Protein AF-A0A7C3GI47-F1 (afdb_monomer)

Radius of gyration: 10.27 Å; Cα contacts (8 Å, |Δi|>4): 46; chains: 1; bounding box: 24×17×24 Å

Solvent-accessible surface area (backbone atoms only — not comparable to full-atom values): 2763 Å² total; per-residue (Å²): 81,63,72,56,18,50,54,52,32,52,55,33,56,75,68,68,52,57,72,56,81,81,81,56,88,88,56,74,86,43,73,56,56,39,49,23,51,58,38,24,44,73,66,67,42,44,103

Structure (mmCIF, N/CA/C/O backbone):
data_AF-A0A7C3GI47-F1
#
_entry.id   AF-A0A7C3GI47-F1
#
loop_
_atom_site.group_PDB
_atom_site.id
_atom_site.type_symbol
_atom_site.label_atom_id
_atom_site.label_alt_id
_atom_site.label_comp_id
_atom_site.label_asym_id
_atom_site.label_entity_id
_atom_site.label_seq_id
_atom_site.pdbx_PDB_ins_code
_atom_site.Cartn_x
_atom_site.Cartn_y
_atom_site.Cartn_z
_atom_site.occupancy
_atom_site.B_iso_or_equiv
_atom_site.auth_seq_id
_atom_site.auth_comp_id
_atom_site.auth_asym_id
_atom_site.auth_atom_id
_atom_site.pdbx_PDB_model_num
ATOM 1 N N . ALA A 1 1 ? 9.890 6.170 -3.464 1.00 65.12 1 ALA A N 1
ATOM 2 C CA . ALA A 1 1 ? 8.487 5.770 -3.223 1.00 65.12 1 ALA A CA 1
ATOM 3 C C . ALA A 1 1 ? 8.006 6.094 -1.807 1.00 65.12 1 ALA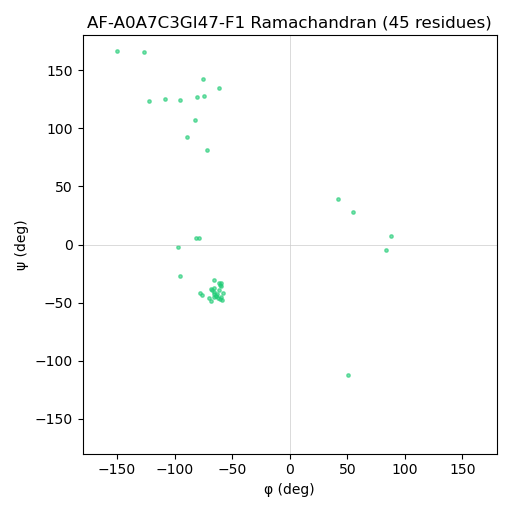 A C 1
ATOM 5 O O . ALA A 1 1 ? 6.802 6.166 -1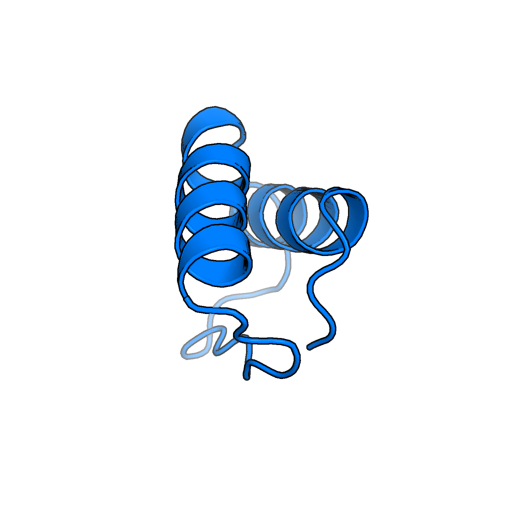.609 1.00 65.12 1 ALA A O 1
ATOM 6 N N . LYS A 1 2 ? 8.925 6.365 -0.861 1.00 71.75 2 LYS A N 1
ATOM 7 C CA . LYS A 1 2 ? 8.603 6.390 0.563 1.00 71.75 2 LYS A CA 1
ATOM 8 C C . LYS A 1 2 ? 7.571 7.448 1.021 1.00 71.75 2 LYS A C 1
ATOM 10 O O . LYS A 1 2 ? 6.581 7.230 1.708 1.00 71.75 2 LYS A O 1
ATOM 15 N N . LYS A 1 3 ? 7.761 8.675 0.545 1.00 80.00 3 LYS A N 1
ATOM 16 C CA . LYS A 1 3 ? 6.842 9.778 0.870 1.00 80.00 3 LYS A CA 1
ATOM 17 C C . LYS A 1 3 ? 5.437 9.570 0.285 1.00 80.00 3 LYS A C 1
ATOM 19 O O . LYS A 1 3 ? 4.455 10.010 0.871 1.00 80.00 3 LYS A O 1
ATOM 24 N N . VAL A 1 4 ? 5.344 8.881 -0.856 1.00 81.62 4 VAL A N 1
ATOM 25 C CA . VAL A 1 4 ? 4.076 8.644 -1.559 1.00 81.62 4 VAL A CA 1
ATOM 26 C C . VAL A 1 4 ? 3.261 7.562 -0.855 1.00 81.62 4 VAL A C 1
ATOM 28 O O . VAL A 1 4 ? 2.071 7.770 -0.642 1.00 81.62 4 VAL A O 1
ATOM 31 N N . GLY A 1 5 ? 3.892 6.459 -0.430 1.00 80.06 5 GLY A N 1
ATOM 32 C CA . GLY A 1 5 ? 3.222 5.385 0.314 1.00 80.06 5 GLY A CA 1
ATOM 33 C C . GLY A 1 5 ? 2.613 5.890 1.621 1.00 80.06 5 GLY A C 1
ATOM 34 O O . GLY A 1 5 ? 1.439 5.648 1.892 1.00 80.06 5 GLY A O 1
ATOM 35 N N . GLN A 1 6 ? 3.368 6.697 2.371 1.00 83.00 6 GLN A N 1
ATOM 36 C CA . GLN A 1 6 ? 2.882 7.335 3.598 1.00 83.00 6 GLN A CA 1
ATOM 37 C C . GLN A 1 6 ? 1.740 8.332 3.356 1.00 83.00 6 GLN A C 1
ATOM 39 O O . GLN A 1 6 ? 0.754 8.325 4.093 1.00 83.00 6 GLN A O 1
ATOM 44 N N . ALA A 1 7 ? 1.849 9.192 2.338 1.00 85.50 7 ALA A N 1
ATOM 45 C CA . ALA A 1 7 ? 0.810 10.175 2.031 1.00 85.50 7 ALA A CA 1
ATOM 46 C C . ALA A 1 7 ? -0.498 9.506 1.578 1.00 85.50 7 ALA A C 1
ATOM 48 O O . ALA A 1 7 ? -1.578 9.917 2.004 1.00 85.50 7 ALA A O 1
ATOM 49 N N . LEU A 1 8 ? -0.408 8.454 0.754 1.00 82.12 8 LEU A N 1
ATOM 50 C CA . LEU A 1 8 ? -1.573 7.662 0.362 1.00 82.12 8 LEU A CA 1
ATOM 51 C C . LEU A 1 8 ? -2.191 6.984 1.581 1.00 82.12 8 LEU A C 1
ATOM 53 O O . LEU A 1 8 ? -3.409 6.999 1.747 1.00 82.12 8 LEU A O 1
ATOM 57 N N . ALA A 1 9 ? -1.347 6.434 2.455 1.00 81.81 9 ALA A N 1
ATOM 58 C CA . ALA A 1 9 ? -1.841 5.690 3.589 1.00 81.81 9 ALA A CA 1
ATOM 59 C C . ALA A 1 9 ? -2.571 6.567 4.613 1.00 81.81 9 ALA A C 1
A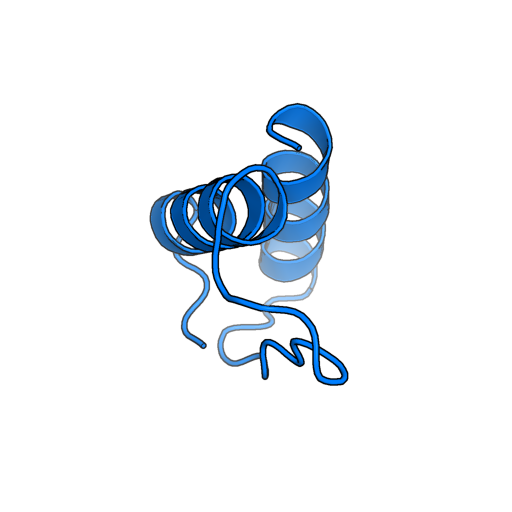TOM 61 O O . ALA A 1 9 ? -3.634 6.182 5.096 1.00 81.81 9 ALA A O 1
ATOM 62 N N . LYS A 1 10 ? -2.063 7.780 4.868 1.00 84.62 10 LYS A N 1
ATOM 63 C CA . LYS A 1 10 ? -2.759 8.783 5.688 1.00 84.62 10 LYS A CA 1
ATOM 64 C C . LYS A 1 10 ? -4.130 9.136 5.109 1.00 84.62 10 LYS A C 1
ATOM 66 O O . LYS A 1 10 ? -5.123 9.054 5.823 1.00 84.62 10 LYS A O 1
ATOM 71 N N . LYS A 1 11 ? -4.211 9.409 3.802 1.00 85.81 11 LYS A N 1
ATOM 72 C CA . LYS A 1 11 ? -5.486 9.714 3.127 1.00 85.81 11 LYS A CA 1
ATOM 73 C C . LYS A 1 11 ? -6.486 8.557 3.194 1.00 85.81 11 LYS A C 1
ATOM 75 O O . LYS A 1 11 ? -7.683 8.776 3.357 1.00 85.81 11 LYS A O 1
ATOM 80 N N . CYS A 1 12 ? -6.022 7.318 3.059 1.00 82.56 12 CYS A N 1
ATOM 81 C CA . CYS A 1 12 ? -6.877 6.140 3.195 1.00 82.56 12 CYS A CA 1
ATOM 82 C C . CYS A 1 12 ? -7.359 5.940 4.640 1.00 82.56 12 CYS A C 1
ATOM 84 O O . CYS A 1 12 ? -8.522 5.589 4.837 1.00 82.56 12 CYS A O 1
ATOM 86 N N . ALA A 1 13 ? -6.508 6.206 5.637 1.00 80.88 13 ALA A N 1
ATOM 87 C CA . ALA A 1 13 ? -6.881 6.158 7.049 1.00 80.88 13 ALA A CA 1
ATOM 88 C C . ALA A 1 13 ? -7.936 7.223 7.401 1.00 80.88 13 ALA A C 1
ATOM 90 O O . ALA A 1 13 ? -8.939 6.895 8.032 1.00 80.88 13 ALA A O 1
ATOM 91 N N . GLU A 1 14 ? -7.770 8.458 6.915 1.00 85.25 14 GLU A N 1
ATOM 92 C CA . GLU 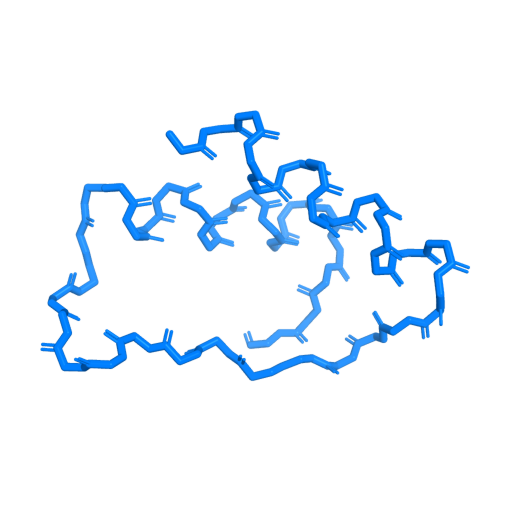A 1 14 ? -8.756 9.546 7.052 1.00 85.25 14 GLU A CA 1
ATOM 93 C C . GLU A 1 14 ? -10.115 9.160 6.455 1.00 85.25 14 GLU A C 1
ATOM 95 O O . GLU A 1 14 ? -11.162 9.381 7.060 1.00 85.25 14 GLU A O 1
ATOM 100 N N . LYS A 1 15 ? -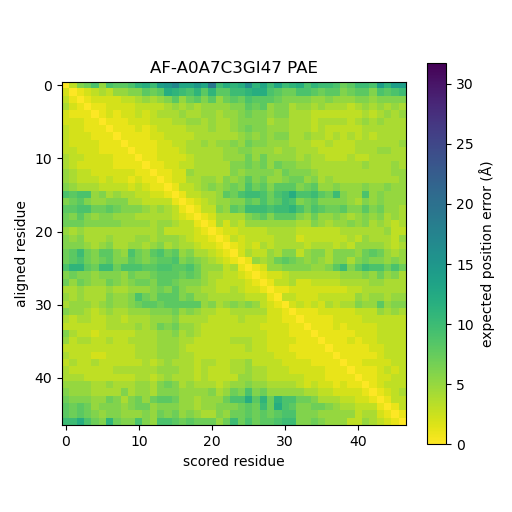10.103 8.500 5.293 1.00 84.50 15 LYS A N 1
ATOM 101 C CA . LYS A 1 15 ? -11.311 8.007 4.617 1.00 84.50 15 LYS A CA 1
ATOM 102 C C . LYS A 1 15 ? -11.839 6.677 5.170 1.00 84.50 15 LYS A C 1
ATOM 104 O O . LYS A 1 15 ? -12.778 6.123 4.605 1.00 84.50 15 LYS A O 1
ATOM 109 N N . LYS A 1 16 ? -11.256 6.147 6.254 1.00 79.88 16 LYS A N 1
ATOM 110 C CA . LYS A 1 16 ? -11.608 4.854 6.878 1.00 79.88 16 LYS A CA 1
ATOM 111 C C . LYS A 1 16 ? -11.561 3.658 5.910 1.00 79.88 16 LYS A C 1
ATOM 113 O O . LYS A 1 16 ? -12.250 2.657 6.112 1.00 79.88 16 LYS A O 1
ATOM 118 N N . ILE A 1 17 ? -10.725 3.724 4.875 1.00 78.38 17 ILE A N 1
ATOM 119 C CA . ILE A 1 17 ? -10.571 2.660 3.878 1.00 78.38 17 ILE A CA 1
ATOM 120 C C . ILE A 1 17 ? -9.616 1.602 4.438 1.00 78.38 17 ILE A C 1
ATOM 122 O O . ILE A 1 17 ? -8.413 1.827 4.548 1.00 78.38 17 ILE A O 1
ATOM 126 N N . LYS A 1 18 ? -10.163 0.439 4.811 1.00 72.12 18 LYS A N 1
ATOM 127 C CA . LYS A 1 18 ? -9.409 -0.652 5.461 1.00 72.12 18 LYS A CA 1
ATOM 128 C C . LYS A 1 18 ? -8.901 -1.730 4.502 1.00 72.12 18 LYS A C 1
ATOM 130 O O . LYS A 1 18 ? -7.918 -2.395 4.821 1.00 72.12 18 LYS A O 1
ATOM 135 N N . LYS A 1 19 ? -9.581 -1.919 3.369 1.00 78.06 19 LYS A N 1
ATOM 136 C CA . LYS A 1 19 ? -9.218 -2.870 2.313 1.00 78.06 19 LYS A CA 1
ATOM 137 C C . LYS A 1 19 ? -9.031 -2.112 1.010 1.00 78.06 19 LYS A C 1
ATOM 139 O O . LYS A 1 19 ? -9.950 -1.426 0.572 1.00 78.06 19 LYS A O 1
ATOM 144 N N . VAL A 1 20 ? -7.861 -2.251 0.408 1.00 81.62 20 VAL A N 1
ATOM 145 C CA . VAL A 1 20 ? -7.589 -1.787 -0.958 1.00 81.62 20 VAL A CA 1
ATOM 146 C C . VAL A 1 20 ? -7.035 -2.951 -1.768 1.00 81.62 20 VAL A C 1
ATOM 148 O O . VAL A 1 20 ? -6.675 -3.978 -1.204 1.00 81.62 20 VAL A O 1
ATOM 151 N N . VAL A 1 21 ? -7.003 -2.819 -3.088 1.00 83.69 21 VAL A N 1
ATOM 152 C CA . VAL A 1 21 ? -6.326 -3.774 -3.968 1.00 83.69 21 VAL A CA 1
ATOM 153 C C . VAL A 1 21 ? -5.084 -3.081 -4.499 1.00 83.69 21 VAL A C 1
ATOM 155 O O . VAL A 1 21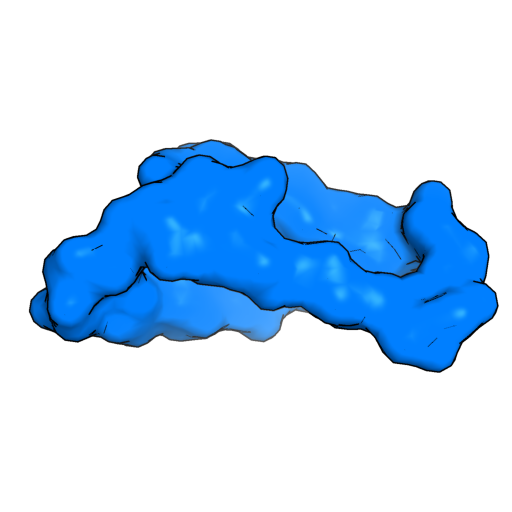 ? -5.173 -1.979 -5.039 1.00 83.69 21 VAL A O 1
ATOM 158 N N . PHE A 1 22 ? -3.921 -3.698 -4.315 1.00 84.94 22 PHE A N 1
ATOM 159 C CA . PHE A 1 22 ? -2.677 -3.172 -4.862 1.00 84.94 22 PHE A CA 1
ATOM 160 C C . PHE A 1 22 ? -2.444 -3.725 -6.262 1.00 84.94 22 PHE A C 1
ATOM 162 O O . PHE A 1 22 ? -1.870 -4.803 -6.431 1.00 84.94 22 PHE A O 1
ATOM 169 N N . ASP A 1 23 ? -2.907 -2.978 -7.263 1.00 86.88 23 ASP A N 1
ATOM 170 C CA . ASP A 1 23 ? -2.629 -3.309 -8.653 1.00 86.88 23 ASP A CA 1
ATOM 171 C C . ASP A 1 23 ? -1.178 -2.961 -9.010 1.00 86.88 23 ASP A C 1
ATOM 173 O O . ASP A 1 23 ? -0.689 -1.853 -8.783 1.00 86.88 23 ASP A O 1
ATOM 177 N N . ARG A 1 24 ? -0.480 -3.949 -9.568 1.00 82.75 24 ARG A N 1
ATOM 178 C CA . ARG A 1 24 ? 0.892 -3.816 -10.061 1.00 82.75 24 ARG A CA 1
ATOM 179 C C . ARG A 1 24 ? 0.933 -3.556 -11.563 1.00 82.75 24 ARG A C 1
ATOM 181 O O . ARG A 1 24 ? 2.035 -3.447 -12.080 1.00 82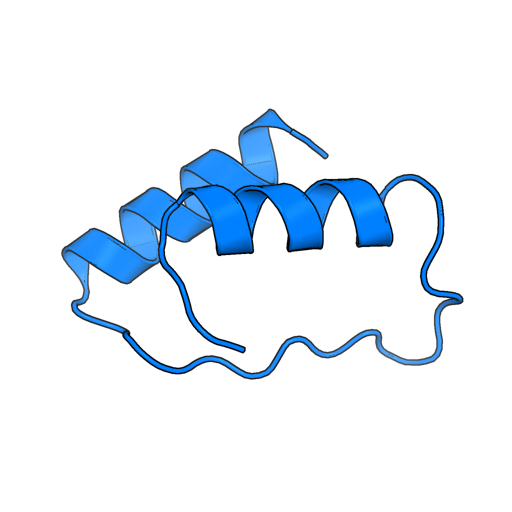.75 24 ARG A O 1
ATOM 188 N N . SER A 1 25 ? -0.207 -3.528 -12.257 1.00 81.56 25 SER A N 1
ATOM 189 C CA . SER A 1 25 ? -0.373 -3.260 -13.695 1.00 81.56 25 SER A CA 1
ATOM 190 C C . SER A 1 25 ? 0.677 -3.948 -14.589 1.00 81.56 25 SER A C 1
ATOM 192 O O . SER A 1 25 ? 1.189 -3.357 -15.534 1.00 81.56 25 SER A O 1
ATOM 194 N N . GLY A 1 26 ? 1.054 -5.191 -14.258 1.00 84.56 26 GLY A N 1
ATOM 195 C CA . GLY A 1 26 ? 2.048 -5.986 -14.999 1.00 84.56 26 GLY A CA 1
ATOM 196 C C . GLY A 1 26 ? 3.524 -5.733 -14.648 1.00 84.56 26 GLY A C 1
ATOM 197 O O . GLY A 1 26 ? 4.400 -6.456 -15.121 1.00 84.56 26 GLY A O 1
ATOM 198 N N . TYR A 1 27 ? 3.836 -4.769 -13.783 1.00 85.38 27 TYR A N 1
ATOM 199 C CA . TYR A 1 27 ? 5.201 -4.510 -13.336 1.00 85.38 27 TYR A CA 1
ATOM 200 C C . TYR A 1 27 ? 5.690 -5.559 -12.325 1.00 85.38 27 TYR A C 1
ATOM 202 O O . TYR A 1 27 ? 4.967 -5.996 -11.422 1.00 85.38 27 TYR A O 1
ATOM 210 N N . LYS A 1 28 ? 6.977 -5.922 -12.424 1.00 86.06 28 LYS A N 1
ATOM 211 C CA . LYS A 1 28 ? 7.630 -6.812 -11.452 1.00 86.06 28 LYS A CA 1
ATOM 212 C C . LYS A 1 28 ? 7.603 -6.176 -10.061 1.00 86.06 28 LYS A C 1
ATOM 214 O O . LYS A 1 28 ? 7.940 -5.005 -9.891 1.00 86.06 28 LYS A O 1
ATOM 219 N N . TYR A 1 29 ? 7.254 -6.968 -9.047 1.00 88.00 29 TYR A N 1
ATOM 220 C CA . TYR A 1 29 ? 7.254 -6.521 -7.653 1.00 88.00 29 TYR A CA 1
ATOM 221 C C . TYR A 1 29 ? 8.684 -6.355 -7.129 1.00 88.00 29 TYR A C 1
ATOM 223 O O . TYR A 1 29 ? 9.249 -7.234 -6.482 1.00 88.00 29 TYR A O 1
ATOM 231 N N . HIS A 1 30 ? 9.290 -5.218 -7.449 1.00 88.69 30 HIS A N 1
ATOM 232 C CA . HIS A 1 30 ? 10.664 -4.908 -7.090 1.00 88.69 30 HIS A CA 1
ATOM 233 C C . HIS A 1 30 ? 10.868 -3.398 -6.910 1.00 88.69 30 HIS A C 1
ATOM 235 O O . HIS A 1 30 ? 10.012 -2.583 -7.271 1.00 88.69 30 HIS A O 1
ATOM 241 N N . GLY A 1 31 ? 11.999 -3.021 -6.307 1.00 88.25 31 GLY A N 1
ATOM 242 C CA . GLY A 1 31 ? 12.447 -1.638 -6.168 1.00 88.25 31 GLY A CA 1
ATOM 243 C C . GLY A 1 31 ? 11.374 -0.706 -5.602 1.00 88.25 31 GLY A C 1
ATOM 244 O O . GLY A 1 31 ? 10.973 -0.810 -4.438 1.00 88.25 31 GLY A O 1
ATOM 245 N N . LYS A 1 32 ? 10.904 0.219 -6.448 1.00 85.62 32 LYS A N 1
ATOM 246 C CA . LYS A 1 32 ? 9.944 1.269 -6.079 1.00 85.62 32 LYS A CA 1
ATOM 247 C C . LYS A 1 32 ? 8.564 0.709 -5.708 1.00 85.62 32 LYS A C 1
ATOM 249 O O . LYS A 1 32 ? 7.972 1.219 -4.764 1.00 85.62 32 LYS A O 1
ATOM 254 N N . ILE A 1 33 ? 8.090 -0.336 -6.393 1.00 86.56 33 ILE A N 1
ATOM 255 C CA . ILE A 1 33 ? 6.764 -0.943 -6.165 1.00 86.56 33 ILE A CA 1
ATOM 256 C C . ILE A 1 33 ? 6.738 -1.668 -4.824 1.00 86.56 33 ILE A C 1
ATOM 258 O O . ILE A 1 33 ? 5.834 -1.455 -4.020 1.00 86.56 33 ILE A O 1
ATOM 262 N N . LYS A 1 34 ? 7.781 -2.456 -4.547 1.00 87.62 34 LYS A N 1
ATOM 263 C CA . LYS A 1 34 ? 7.950 -3.111 -3.247 1.00 87.62 34 LYS A CA 1
ATOM 264 C C . LYS A 1 34 ? 8.043 -2.084 -2.117 1.00 87.62 34 LYS A C 1
ATOM 266 O O . LYS A 1 34 ? 7.324 -2.189 -1.133 1.00 87.62 34 LYS A O 1
ATOM 271 N N . SER A 1 35 ? 8.860 -1.045 -2.305 1.00 88.06 35 SER A N 1
ATOM 272 C CA . SER A 1 35 ? 9.013 0.030 -1.315 1.00 88.06 35 SER A CA 1
ATOM 273 C C . SER A 1 35 ? 7.703 0.768 -1.017 1.00 88.06 35 SER A C 1
ATOM 275 O O . SER A 1 35 ? 7.496 1.183 0.115 1.00 88.06 35 SER A O 1
ATOM 277 N N . LEU A 1 36 ? 6.837 0.952 -2.018 1.00 86.12 36 LEU A N 1
ATOM 278 C CA . LEU A 1 36 ? 5.519 1.569 -1.850 1.00 86.12 36 LEU A CA 1
ATOM 279 C C . LEU A 1 36 ? 4.585 0.656 -1.039 1.00 86.12 36 LEU A C 1
ATOM 281 O O . LEU A 1 36 ? 3.964 1.101 -0.075 1.00 86.12 36 LEU A O 1
ATOM 285 N N . ALA A 1 37 ? 4.517 -0.624 -1.409 1.00 85.31 37 ALA A N 1
ATOM 286 C CA . ALA A 1 37 ? 3.642 -1.593 -0.761 1.00 85.31 37 ALA A CA 1
ATOM 287 C C . ALA A 1 37 ? 4.035 -1.855 0.701 1.00 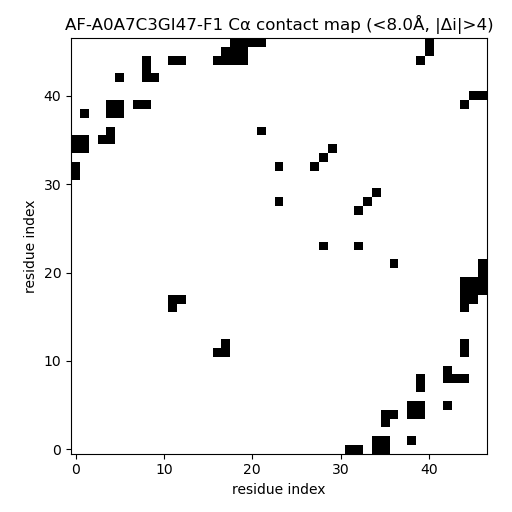85.31 37 ALA A C 1
ATOM 289 O O . ALA A 1 37 ? 3.175 -1.879 1.581 1.00 85.31 37 ALA A O 1
ATOM 290 N N . ASP A 1 38 ? 5.332 -1.996 0.983 1.00 88.06 38 ASP A N 1
ATOM 291 C CA . ASP A 1 38 ? 5.823 -2.232 2.344 1.00 88.06 38 ASP A CA 1
ATOM 292 C C . ASP A 1 38 ? 5.462 -1.077 3.288 1.00 88.06 38 ASP A C 1
ATOM 294 O O . ASP A 1 38 ? 5.168 -1.291 4.463 1.00 88.06 38 ASP A O 1
ATOM 298 N N . GLU A 1 39 ? 5.422 0.154 2.792 1.00 87.00 39 GLU A N 1
ATOM 299 C CA . GLU A 1 39 ? 5.014 1.292 3.608 1.00 87.00 39 GLU A CA 1
ATOM 300 C C . GLU A 1 39 ? 3.520 1.410 3.814 1.00 87.00 39 GLU A C 1
ATOM 302 O O . GLU A 1 39 ? 3.090 1.682 4.932 1.00 87.00 39 GLU A O 1
ATOM 307 N N . MET A 1 40 ? 2.723 1.181 2.771 1.00 83.19 40 MET A N 1
ATOM 308 C CA . MET A 1 40 ? 1.271 1.183 2.922 1.00 83.19 40 MET A CA 1
ATOM 309 C C . MET A 1 40 ? 0.827 0.094 3.915 1.00 83.19 40 MET A C 1
ATOM 311 O O . MET A 1 40 ? -0.069 0.336 4.724 1.00 83.19 40 MET A O 1
ATOM 315 N N . ARG A 1 41 ? 1.523 -1.055 3.938 1.00 84.69 41 ARG A N 1
ATOM 316 C CA . ARG A 1 41 ? 1.344 -2.107 4.954 1.00 84.69 41 ARG A CA 1
ATOM 317 C C . ARG A 1 41 ? 1.762 -1.663 6.352 1.00 84.69 41 ARG A C 1
ATOM 319 O O . ARG A 1 41 ? 1.014 -1.893 7.299 1.00 84.69 41 ARG A O 1
ATOM 326 N N . LYS A 1 42 ? 2.914 -0.996 6.501 1.00 83.56 42 LYS A N 1
ATOM 327 C CA . LYS A 1 42 ? 3.357 -0.432 7.794 1.00 83.56 42 LYS A CA 1
ATOM 328 C C . LYS A 1 42 ? 2.370 0.583 8.361 1.00 83.56 42 LYS A C 1
ATOM 330 O O . LYS A 1 42 ? 2.208 0.661 9.572 1.00 83.56 42 LYS A O 1
ATOM 335 N N . SER A 1 43 ? 1.694 1.337 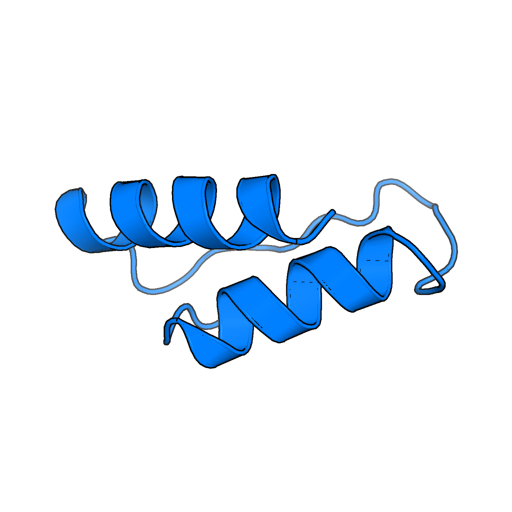7.502 1.00 79.31 43 SER A N 1
ATOM 336 C CA . SER A 1 43 ? 0.644 2.275 7.900 1.00 79.31 43 SER A CA 1
ATOM 337 C C . SER A 1 43 ? -0.711 1.611 8.196 1.00 79.31 43 SER A C 1
ATOM 339 O O . SER A 1 43 ? -1.679 2.316 8.461 1.00 79.31 43 SER A O 1
ATOM 341 N N . GLY A 1 44 ? -0.794 0.275 8.183 1.00 77.25 44 GLY A N 1
ATOM 342 C CA . GLY A 1 44 ? -1.966 -0.479 8.638 1.00 77.25 44 GLY A CA 1
ATOM 343 C C . GLY A 1 44 ? -3.037 -0.723 7.574 1.00 77.25 44 GLY A C 1
ATOM 344 O O . GLY A 1 44 ? -4.103 -1.253 7.895 1.00 77.25 44 GLY A O 1
ATOM 345 N N . ILE A 1 45 ? -2.772 -0.377 6.312 1.00 79.25 45 ILE A N 1
ATOM 346 C CA . ILE A 1 45 ? -3.691 -0.664 5.208 1.00 79.25 45 ILE A CA 1
ATOM 347 C C . ILE A 1 45 ? -3.506 -2.111 4.775 1.00 79.25 45 ILE A C 1
ATOM 349 O O . ILE A 1 45 ? -2.392 -2.541 4.472 1.00 79.25 45 ILE A O 1
ATOM 353 N N . LYS A 1 46 ? -4.611 -2.859 4.730 1.00 74.94 46 LYS A N 1
ATOM 354 C CA . LYS A 1 46 ? -4.616 -4.258 4.302 1.00 74.94 46 LYS A CA 1
ATOM 355 C C . LYS A 1 46 ? -4.966 -4.346 2.817 1.00 74.94 46 LYS A C 1
ATOM 357 O O . LYS A 1 46 ? -6.006 -3.835 2.401 1.00 74.94 46 LYS A O 1
ATOM 362 N N . PHE A 1 47 ? -4.093 -4.988 2.047 1.00 78.75 47 PHE A N 1
ATOM 363 C CA . PHE A 1 47 ? -4.246 -5.279 0.623 1.00 78.75 47 PHE A CA 1
ATOM 364 C C . PHE A 1 47 ? -3.343 -6.435 0.194 1.00 78.75 47 PHE A C 1
ATOM 366 O O . PHE A 1 47 ? -2.299 -6.664 0.862 1.00 78.75 47 PHE A O 1
#

Secondary structure (DSSP, 8-state):
-HHHHHHHHHHHHHTT--B-----TT--S-HHHHHHHHHHHHTT-B-

Nearest PDB structures (foldseek):
  5mlc-assembly1_Q  TM=9.332E-01  e=6.631E-03  Spinacia oleracea
  7ope-assembly1_S  TM=9.578E-01  e=9.198E-03  Bacillus subtilis subsp. subtilis str. 168
  8cvm-assembly1_n  TM=9.459E-01  e=4.722E-02  Cutibacterium acnes
  4v42-assembly1_BQ  TM=8.306E-01  e=1.329E+00  Thermus thermophilus
  1zrq-assembly3_B-2  TM=6.641E-01  e=6.823E+00  Escherichia coli

Sequence (47 aa):
AKKVGQALAKKCAEKKIKKVVFDRSGYKYHGKIKSLADEMRKSGIKF

pLDDT: mean 82.57, std 4.74, range [65.12, 88.69]

Foldseek 3Di:
DQVVLVVVLVVCVVVVPQEDDLDPVPDDCDDPNVNSVVSSVVSRRHD

Mean predicted aligned error: 4.44 Å